Protein AF-A0A6J1W1E4-F1 (afdb_monomer_lite)

Sequence (147 aa):
MAGFVQYYYWNDDRIRGDAELQAWISEIFKEAFQSREASGAPSTLATAEELTKFLTMVIFTCSAQHAAVNSGQFDFGAWMPNMPPTMRRPPPTTKGTASLEDILKIIPQVNITCIALSSLWLLSKEAGDQVSGGETQPRRRKDWELT

pLDDT: mean 90.25, std 14.79, range [37.22, 98.62]

Structure (mmCIF, N/CA/C/O backbone):
data_AF-A0A6J1W1E4-F1
#
_entry.id   AF-A0A6J1W1E4-F1
#
loop_
_atom_site.group_PDB
_atom_site.id
_atom_site.type_symbol
_atom_site.label_atom_id
_atom_site.label_alt_id
_atom_site.label_comp_id
_atom_site.label_asym_id
_atom_site.label_entity_id
_atom_site.label_seq_id
_atom_site.pdbx_PDB_ins_code
_atom_site.Cartn_x
_atom_site.Cartn_y
_atom_site.Cartn_z
_atom_site.occupancy
_atom_site.B_iso_or_equiv
_atom_site.auth_seq_id
_atom_site.auth_comp_id
_atom_site.auth_asym_id
_atom_site.auth_atom_id
_atom_site.pdbx_PDB_model_num
ATOM 1 N N . MET A 1 1 ? -17.598 7.250 6.316 1.00 89.44 1 MET A N 1
ATOM 2 C CA . MET A 1 1 ? -17.024 6.344 7.333 1.00 89.44 1 MET A CA 1
ATOM 3 C C . MET A 1 1 ? -17.438 6.720 8.755 1.00 89.44 1 MET A C 1
ATOM 5 O O . MET A 1 1 ? -18.056 5.893 9.406 1.00 89.44 1 MET A O 1
ATOM 9 N N . ALA A 1 2 ? -17.198 7.956 9.213 1.00 90.88 2 ALA A N 1
ATOM 10 C CA . ALA A 1 2 ? -17.523 8.384 10.584 1.00 90.88 2 ALA A CA 1
ATOM 11 C C . ALA A 1 2 ? -18.973 8.087 11.024 1.00 90.88 2 ALA A C 1
ATOM 13 O O . ALA A 1 2 ? -19.178 7.500 12.078 1.00 90.88 2 ALA A O 1
ATOM 14 N N . GLY A 1 3 ? -19.975 8.397 10.189 1.00 93.19 3 GLY A N 1
ATOM 15 C CA . GLY A 1 3 ? -21.380 8.105 10.513 1.00 93.19 3 GLY A CA 1
ATOM 16 C C . GLY A 1 3 ? -21.704 6.609 10.646 1.00 93.19 3 GLY A C 1
ATOM 17 O O . GLY A 1 3 ? -22.547 6.241 11.453 1.00 93.19 3 GLY A O 1
ATOM 18 N N . PHE A 1 4 ? -21.004 5.736 9.909 1.00 94.81 4 PHE A N 1
ATOM 19 C CA . PHE A 1 4 ? -21.142 4.283 10.063 1.00 94.81 4 PHE A CA 1
ATOM 20 C C . PHE A 1 4 ? -20.560 3.827 11.403 1.00 94.81 4 PHE A C 1
ATOM 22 O O . PHE A 1 4 ? -21.222 3.105 12.140 1.00 94.81 4 PHE A O 1
ATOM 29 N N . VAL A 1 5 ? -19.350 4.288 11.740 1.00 96.75 5 VAL A N 1
ATOM 30 C CA . VAL A 1 5 ? -18.705 3.946 13.016 1.00 96.75 5 VAL A CA 1
ATOM 31 C C . VAL A 1 5 ? -19.546 4.438 14.190 1.00 96.75 5 VAL A C 1
ATOM 33 O O . VAL A 1 5 ? -19.850 3.645 15.067 1.00 96.75 5 VAL A O 1
ATOM 36 N N . GLN A 1 6 ? -20.002 5.693 14.174 1.00 95.06 6 GLN A N 1
ATOM 37 C CA . GLN A 1 6 ? -20.831 6.257 15.248 1.00 95.06 6 GLN A CA 1
ATOM 38 C C . GLN A 1 6 ? -22.174 5.538 15.426 1.00 95.06 6 GLN A C 1
ATOM 40 O O . GLN A 1 6 ? -22.682 5.472 16.542 1.00 95.06 6 GLN A O 1
ATOM 45 N N . TYR A 1 7 ? -22.751 4.995 14.349 1.00 95.75 7 TYR A N 1
ATOM 46 C CA . TYR A 1 7 ? -24.008 4.251 14.424 1.00 95.75 7 TYR A CA 1
ATOM 47 C C . TYR A 1 7 ? -23.864 2.942 15.217 1.00 95.75 7 TYR A C 1
ATOM 49 O O . TYR A 1 7 ? -24.739 2.616 16.016 1.00 95.75 7 TYR A O 1
ATOM 57 N N . TYR A 1 8 ? -22.761 2.207 15.028 1.00 95.81 8 TYR A N 1
ATOM 58 C CA . TYR A 1 8 ? -22.509 0.935 15.725 1.00 95.81 8 TYR A CA 1
ATOM 59 C C . TYR A 1 8 ? -21.733 1.103 17.043 1.00 95.81 8 TYR A C 1
ATOM 61 O O . TYR A 1 8 ? -21.963 0.358 17.993 1.00 95.81 8 TYR A O 1
ATOM 69 N N . TYR A 1 9 ? -20.868 2.113 17.127 1.00 96.56 9 TYR A N 1
ATOM 70 C CA . TYR A 1 9 ? -20.040 2.452 18.282 1.00 96.56 9 TYR A CA 1
ATOM 71 C C . TYR A 1 9 ? -20.327 3.892 18.715 1.00 96.56 9 TYR A C 1
ATOM 73 O O . TYR A 1 9 ? -19.603 4.830 18.383 1.00 96.56 9 TYR A O 1
ATOM 81 N N . TRP A 1 10 ? -21.407 4.079 19.472 1.00 94.62 10 TRP A N 1
ATOM 82 C CA . TRP A 1 10 ? -21.826 5.406 19.942 1.00 94.62 10 TRP A CA 1
ATOM 83 C C . TRP A 1 10 ? -20.985 5.948 21.111 1.00 94.62 10 TRP A C 1
ATOM 85 O O . TRP A 1 10 ? -21.193 7.080 21.545 1.00 94.62 10 TRP A O 1
ATOM 95 N N . ASN A 1 11 ? -20.060 5.148 21.651 1.00 94.69 11 ASN A N 1
ATOM 96 C CA . ASN A 1 11 ? -19.035 5.577 22.598 1.00 94.69 11 ASN A CA 1
ATOM 97 C C . ASN A 1 11 ? -17.780 4.698 22.477 1.00 94.69 11 ASN A C 1
ATOM 99 O O . ASN A 1 11 ? -17.826 3.595 21.929 1.00 94.69 11 ASN A O 1
ATOM 103 N N . ASP A 1 12 ? -16.675 5.182 23.033 1.00 98.00 12 ASP A N 1
ATOM 104 C CA . ASP A 1 12 ? -15.373 4.516 22.964 1.00 98.00 12 ASP A CA 1
ATOM 105 C C . ASP A 1 12 ? -15.296 3.217 23.784 1.00 98.00 12 ASP A C 1
ATOM 107 O O . ASP A 1 12 ? -14.544 2.307 23.437 1.00 98.00 12 ASP A O 1
ATOM 111 N N . ASP A 1 13 ? -16.096 3.071 24.845 1.00 97.69 13 ASP A N 1
ATOM 112 C CA . ASP A 1 13 ? -16.094 1.852 25.667 1.00 97.69 13 ASP A CA 1
ATOM 113 C C . ASP A 1 13 ? -16.574 0.634 24.878 1.00 97.69 13 ASP A C 1
ATOM 115 O O . ASP A 1 13 ? -16.099 -0.478 25.099 1.00 97.69 13 ASP A O 1
ATOM 119 N N . ARG A 1 14 ? -17.466 0.841 23.903 1.00 97.31 14 ARG A N 1
ATOM 120 C CA . ARG A 1 14 ? -17.893 -0.210 22.971 1.00 97.31 14 ARG A CA 1
ATOM 121 C C . ARG A 1 14 ? -16.747 -0.696 22.088 1.00 97.31 14 ARG A C 1
ATOM 123 O O . ARG A 1 14 ? -16.723 -1.873 21.771 1.00 97.31 14 ARG A O 1
ATOM 130 N N . ILE A 1 15 ? -15.808 0.174 21.721 1.00 97.81 15 ILE A N 1
ATOM 131 C CA . ILE A 1 15 ? -14.632 -0.189 20.913 1.00 97.81 15 ILE A CA 1
ATOM 132 C C . ILE A 1 15 ? -13.620 -0.945 21.773 1.00 97.81 15 ILE A C 1
ATOM 134 O O . ILE A 1 15 ? -13.118 -1.992 21.368 1.00 97.81 15 ILE A O 1
ATOM 138 N N 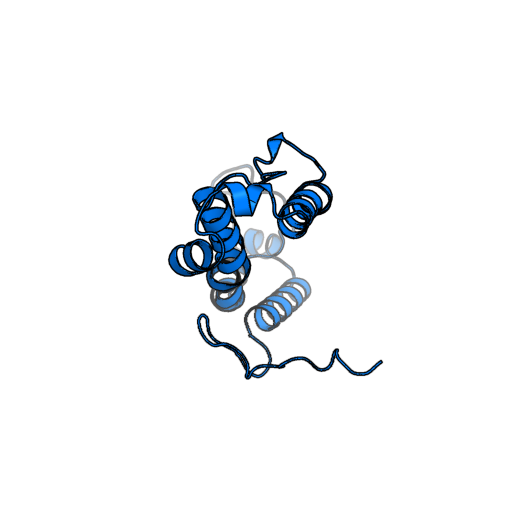. ARG A 1 16 ? -13.359 -0.454 22.992 1.00 98.12 16 ARG A N 1
ATOM 139 C CA . ARG A 1 16 ? -12.466 -1.123 23.956 1.00 98.12 16 ARG A CA 1
ATOM 140 C C . ARG A 1 16 ? -12.993 -2.495 24.374 1.00 98.12 16 ARG A C 1
ATOM 142 O O . ARG A 1 16 ? -12.207 -3.410 24.589 1.00 98.12 16 ARG A O 1
ATOM 149 N N . GLY A 1 17 ? -14.313 -2.620 24.508 1.00 97.56 17 GLY A N 1
ATOM 150 C CA . GLY A 1 17 ? -14.995 -3.851 24.904 1.00 97.56 17 GLY A CA 1
ATOM 151 C C . GLY A 1 17 ? -15.252 -4.841 23.766 1.00 97.56 17 GLY A C 1
ATOM 152 O O . GLY A 1 17 ? -15.732 -5.941 24.035 1.00 97.56 17 GLY A O 1
ATOM 153 N N . ASP A 1 18 ? -14.960 -4.480 22.515 1.00 98.44 18 ASP A N 1
ATOM 154 C CA . ASP A 1 18 ? -15.153 -5.355 21.360 1.00 98.44 18 ASP A CA 1
ATOM 155 C C . ASP A 1 18 ? -13.938 -6.270 21.165 1.00 98.44 18 ASP A C 1
ATOM 157 O O . ASP A 1 18 ? -12.938 -5.905 20.544 1.00 98.44 18 ASP A O 1
ATOM 161 N N . ALA A 1 19 ? -14.022 -7.475 21.728 1.00 98.38 19 ALA A N 1
ATOM 162 C CA . ALA A 1 19 ? -12.939 -8.451 21.678 1.00 98.38 19 ALA A CA 1
ATOM 163 C C . ALA A 1 19 ? -12.592 -8.894 20.246 1.00 98.38 19 ALA A C 1
ATOM 165 O O . ALA A 1 19 ? -11.423 -9.161 19.969 1.00 98.38 19 ALA A O 1
ATOM 166 N N . GLU A 1 20 ? -13.573 -8.951 19.340 1.00 98.62 20 GLU A N 1
ATOM 167 C CA . GLU A 1 20 ? -13.346 -9.346 17.946 1.00 98.62 20 GLU A CA 1
ATOM 168 C C . GLU A 1 20 ? -12.591 -8.249 17.197 1.00 98.62 20 GLU A C 1
ATOM 170 O O . GLU A 1 20 ? -11.598 -8.528 16.522 1.00 98.62 20 GLU A O 1
ATOM 175 N N . LEU A 1 21 ? -12.994 -6.989 17.385 1.00 98.44 21 LEU A N 1
ATOM 176 C CA . LEU A 1 21 ? -12.295 -5.843 16.812 1.00 98.44 21 LEU A CA 1
ATOM 177 C C . LEU A 1 21 ? -10.846 -5.762 17.310 1.00 98.44 21 LEU A C 1
ATOM 179 O O . LEU A 1 21 ? -9.933 -5.588 16.503 1.00 98.44 21 LEU A O 1
ATOM 183 N N . GLN A 1 22 ? -10.612 -5.907 18.619 1.00 98.62 22 GLN A N 1
ATOM 184 C CA . GLN A 1 22 ? -9.250 -5.864 19.165 1.00 98.62 22 GLN A CA 1
ATOM 185 C C . GLN A 1 22 ? -8.393 -7.027 18.655 1.00 98.62 22 GLN A C 1
ATOM 187 O O . GLN A 1 22 ? -7.225 -6.826 18.318 1.00 98.62 22 GLN A O 1
ATOM 192 N N . ALA A 1 23 ? -8.964 -8.232 18.555 1.00 98.62 23 ALA A N 1
ATOM 193 C CA . ALA A 1 23 ? -8.267 -9.385 17.996 1.00 98.62 23 ALA A CA 1
ATOM 194 C C . ALA A 1 23 ? -7.886 -9.154 16.527 1.00 98.62 23 ALA A C 1
ATOM 196 O O . ALA A 1 23 ? -6.751 -9.431 16.148 1.00 98.62 23 ALA A O 1
ATOM 197 N N . TRP A 1 24 ? -8.786 -8.579 15.726 1.00 98.56 24 TRP A N 1
ATOM 198 C CA . TRP A 1 24 ? -8.527 -8.267 14.320 1.00 98.56 24 TRP A CA 1
ATOM 199 C C . TRP A 1 24 ? -7.391 -7.252 14.135 1.00 98.56 24 TRP A C 1
ATOM 201 O O . TRP A 1 24 ? -6.480 -7.475 13.337 1.00 98.56 24 TRP A O 1
ATOM 211 N N . ILE A 1 25 ? -7.394 -6.156 14.900 1.00 98.38 25 ILE A N 1
ATOM 212 C CA . ILE A 1 25 ? -6.321 -5.151 14.835 1.00 98.38 25 ILE A CA 1
ATOM 213 C C . ILE A 1 25 ? -4.985 -5.742 15.299 1.00 98.38 25 ILE A C 1
ATOM 215 O O . ILE A 1 25 ? -3.955 -5.525 14.656 1.00 98.38 25 ILE A O 1
ATOM 219 N N . SER A 1 26 ? -5.005 -6.536 16.371 1.00 98.25 26 SER A N 1
ATOM 220 C CA . SER A 1 26 ? -3.820 -7.221 16.888 1.00 98.25 26 SER A CA 1
ATOM 221 C C . SER A 1 26 ? -3.250 -8.227 15.882 1.00 98.25 26 SER A C 1
ATOM 223 O O . SER A 1 26 ? -2.035 -8.271 15.678 1.00 98.25 26 SER A O 1
ATOM 225 N N . GLU A 1 27 ? -4.105 -8.985 15.187 1.00 98.50 27 GLU A N 1
ATOM 226 C CA . GLU A 1 27 ? -3.692 -9.904 14.122 1.00 98.50 27 GLU A CA 1
ATOM 227 C C . GLU A 1 27 ? -3.028 -9.151 12.968 1.00 98.50 27 GLU A C 1
ATOM 229 O O . GLU A 1 27 ? -1.935 -9.524 12.549 1.00 98.50 27 GLU A O 1
ATOM 234 N N . ILE A 1 28 ? -3.614 -8.044 12.502 1.00 98.19 28 ILE A N 1
ATOM 235 C CA . ILE A 1 28 ? -2.999 -7.213 11.457 1.00 98.19 28 ILE A CA 1
ATOM 236 C C . ILE A 1 28 ? -1.625 -6.710 11.910 1.00 98.19 28 ILE A C 1
ATOM 238 O O . ILE A 1 28 ? -0.650 -6.806 11.163 1.00 98.19 28 ILE A O 1
ATOM 242 N N . PHE A 1 29 ? -1.511 -6.196 13.133 1.00 98.44 29 PHE A N 1
ATOM 243 C CA . PHE A 1 29 ? -0.233 -5.723 13.659 1.00 98.44 29 PHE A CA 1
ATOM 244 C C . PHE A 1 29 ? 0.815 -6.841 13.744 1.00 98.44 29 PHE A C 1
ATOM 246 O O . PHE A 1 29 ? 1.975 -6.658 13.362 1.00 98.44 29 PHE A O 1
ATOM 253 N N . LYS A 1 30 ? 0.410 -8.020 14.212 1.00 98.31 30 LYS A N 1
ATOM 254 C CA . LYS A 1 30 ? 1.293 -9.175 14.364 1.00 98.31 30 LYS A CA 1
ATOM 255 C C . LYS A 1 30 ? 1.719 -9.756 13.022 1.00 98.31 30 LYS A C 1
ATOM 257 O O . LYS A 1 30 ? 2.908 -9.952 12.807 1.00 98.31 30 LYS A O 1
ATOM 262 N N . GLU A 1 31 ? 0.779 -10.001 12.120 1.00 98.19 31 GLU A N 1
ATOM 263 C CA . GLU A 1 31 ? 1.037 -10.738 10.884 1.00 98.19 31 GLU A CA 1
ATOM 264 C C . GLU A 1 31 ? 1.479 -9.812 9.743 1.00 98.19 31 GLU A C 1
ATOM 266 O O . GLU A 1 31 ? 2.477 -10.086 9.076 1.00 98.19 31 GLU A O 1
ATOM 271 N N . ALA A 1 32 ? 0.806 -8.674 9.537 1.00 96.00 32 ALA A N 1
ATOM 272 C CA . ALA A 1 32 ? 1.159 -7.748 8.456 1.00 96.00 32 ALA A CA 1
ATOM 273 C C . ALA A 1 32 ? 2.341 -6.841 8.827 1.00 96.00 32 ALA A C 1
ATOM 275 O O . ALA A 1 32 ? 3.203 -6.569 7.989 1.00 96.00 32 ALA A O 1
ATOM 276 N N . PHE A 1 33 ? 2.405 -6.388 10.084 1.00 97.12 33 PHE A N 1
ATOM 277 C CA . PHE A 1 33 ? 3.459 -5.483 10.559 1.00 97.12 33 PHE A CA 1
ATOM 278 C C . PHE A 1 33 ? 4.543 -6.176 11.396 1.00 97.12 33 PHE A C 1
ATOM 280 O O . PHE A 1 33 ? 5.457 -5.502 11.874 1.00 97.12 33 PHE A O 1
ATOM 287 N N . GLN A 1 34 ? 4.491 -7.507 11.536 1.00 97.69 34 GLN A N 1
ATOM 288 C CA . GLN A 1 34 ? 5.498 -8.324 12.234 1.00 97.69 34 GLN A CA 1
ATOM 289 C C . GLN A 1 34 ? 5.754 -7.868 13.678 1.00 97.69 34 GLN A C 1
ATOM 291 O O . GLN A 1 34 ? 6.889 -7.891 14.155 1.00 97.69 34 GLN A O 1
ATOM 296 N N . SER A 1 35 ? 4.710 -7.380 14.356 1.00 97.38 35 SER A N 1
ATOM 297 C CA . SER A 1 35 ? 4.799 -6.793 15.700 1.00 97.38 35 SER A CA 1
ATOM 298 C C . SER A 1 35 ? 5.825 -5.653 15.815 1.00 97.38 35 SER A C 1
ATOM 300 O O . SER A 1 35 ? 6.401 -5.414 16.878 1.00 97.38 35 SER A O 1
ATOM 302 N N . ARG A 1 36 ? 6.100 -4.942 14.713 1.00 97.69 36 ARG A N 1
ATOM 303 C CA . ARG A 1 36 ? 7.098 -3.873 14.683 1.00 97.69 36 ARG A CA 1
ATOM 304 C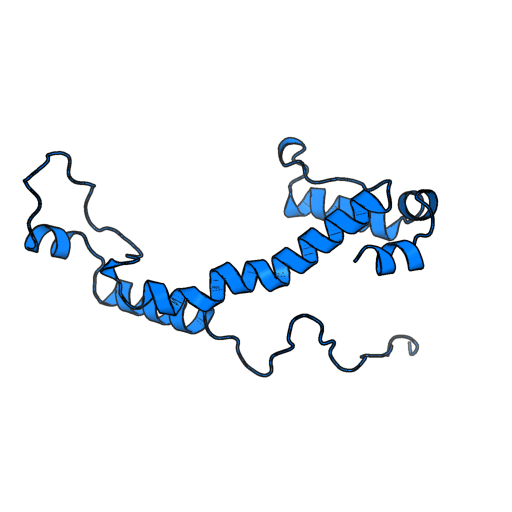 C . ARG A 1 36 ? 6.472 -2.547 15.096 1.00 97.69 36 ARG A C 1
ATOM 306 O O . ARG A 1 36 ? 5.920 -1.840 14.257 1.00 97.69 36 ARG A O 1
ATOM 313 N N . GLU A 1 37 ? 6.672 -2.145 16.346 1.00 94.88 37 GLU A N 1
ATOM 314 C CA . GLU A 1 37 ? 6.209 -0.849 16.882 1.00 94.88 37 GLU A CA 1
ATOM 315 C C . GLU A 1 37 ? 6.671 0.352 16.032 1.00 94.88 37 GLU A C 1
ATOM 317 O O . GLU A 1 37 ? 5.918 1.285 15.766 1.00 94.88 37 GLU A O 1
ATOM 322 N N . ALA A 1 38 ? 7.889 0.293 15.480 1.00 97.25 38 ALA A N 1
ATOM 323 C CA . ALA A 1 38 ? 8.422 1.329 14.588 1.00 97.25 38 ALA A CA 1
ATOM 324 C C . ALA A 1 38 ? 7.679 1.458 13.238 1.00 97.25 38 ALA A C 1
ATOM 326 O O . ALA A 1 38 ? 8.031 2.307 12.423 1.00 97.25 38 ALA A O 1
ATOM 327 N N . SER A 1 39 ? 6.704 0.590 12.939 1.00 96.31 39 SER A N 1
ATOM 328 C CA . SER A 1 39 ? 5.799 0.766 11.793 1.00 96.31 39 SER A CA 1
ATOM 329 C C . SER A 1 39 ? 4.774 1.884 12.015 1.00 96.31 39 SER A C 1
ATOM 331 O O . SER A 1 39 ? 4.261 2.425 11.038 1.00 96.31 39 SER A O 1
ATOM 333 N N . GLY A 1 40 ? 4.475 2.227 13.275 1.00 95.56 40 GLY A N 1
ATOM 334 C CA . GLY A 1 40 ? 3.398 3.150 13.635 1.00 95.56 40 GLY A CA 1
ATOM 335 C C . GLY A 1 40 ? 1.987 2.588 13.421 1.00 95.56 40 GLY A C 1
ATOM 336 O O . GLY A 1 40 ? 1.018 3.330 13.573 1.00 95.56 40 GLY A O 1
ATOM 337 N N . ALA A 1 41 ? 1.853 1.308 13.053 1.00 96.25 41 ALA A N 1
ATOM 338 C CA . ALA A 1 41 ? 0.560 0.645 12.962 1.00 96.25 41 ALA A CA 1
ATOM 339 C C . ALA A 1 41 ? 0.001 0.367 14.369 1.00 96.25 41 ALA A C 1
ATOM 341 O O . ALA A 1 41 ? 0.759 -0.035 15.251 1.00 96.25 41 ALA A O 1
ATOM 342 N N . PRO A 1 42 ? -1.308 0.567 14.593 1.00 97.19 42 PRO A N 1
ATOM 343 C CA . PRO A 1 42 ? -1.913 0.302 15.890 1.00 97.19 42 PRO A CA 1
ATOM 344 C C . PRO A 1 42 ? -1.980 -1.204 16.158 1.00 97.19 42 PRO A C 1
ATOM 346 O O . PRO A 1 42 ? -2.381 -1.971 15.285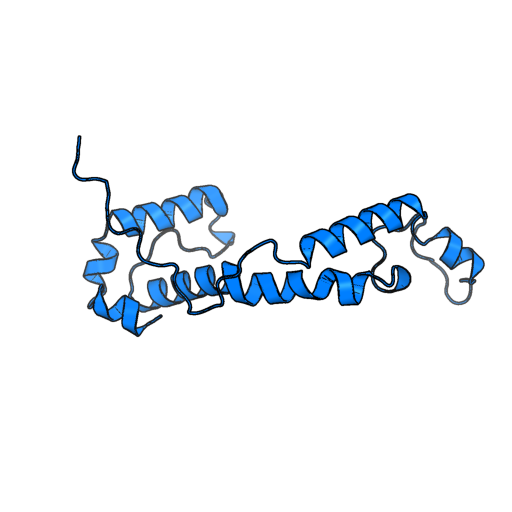 1.00 97.19 42 PRO A O 1
ATOM 349 N N . SER A 1 43 ? -1.641 -1.615 17.379 1.00 97.12 43 SER A N 1
ATOM 350 C CA . SER A 1 43 ? -1.888 -2.972 17.887 1.00 97.12 43 SER A CA 1
ATOM 351 C C . SER A 1 43 ? -3.254 -3.111 18.569 1.00 97.12 43 SER A C 1
ATOM 353 O O . SER A 1 43 ? -3.766 -4.219 18.706 1.00 97.12 43 SER A O 1
ATOM 355 N N . THR A 1 44 ? -3.865 -1.988 18.956 1.00 97.94 44 THR A N 1
ATOM 356 C CA . THR A 1 44 ? -5.222 -1.873 19.508 1.00 97.94 44 THR A CA 1
ATOM 357 C C . THR A 1 44 ? -5.854 -0.551 19.070 1.00 97.94 44 THR A C 1
ATOM 359 O O . THR A 1 44 ? -5.157 0.361 18.621 1.00 97.94 44 THR A O 1
ATOM 362 N N . LEU A 1 45 ? -7.177 -0.436 19.195 1.00 98.00 45 LEU A N 1
ATOM 363 C CA . LEU A 1 45 ? -7.905 0.821 18.980 1.00 98.00 45 LEU A CA 1
ATOM 364 C C . LEU A 1 45 ? -8.763 1.123 20.205 1.00 98.00 45 LEU A C 1
ATOM 366 O O . LEU A 1 45 ? -9.431 0.235 20.730 1.00 98.00 45 LEU A O 1
ATOM 370 N N . ALA A 1 46 ? -8.781 2.370 20.651 1.00 97.69 46 ALA A N 1
ATOM 371 C CA . ALA A 1 46 ? -9.488 2.790 21.853 1.00 97.69 46 ALA A CA 1
ATOM 372 C C . ALA A 1 46 ? -10.609 3.792 21.579 1.00 97.69 46 ALA A C 1
ATOM 374 O O . ALA A 1 46 ? -11.432 3.995 22.472 1.00 97.69 46 ALA A O 1
ATOM 375 N N . THR A 1 47 ? -10.636 4.433 20.404 1.00 98.12 47 THR A N 1
ATOM 376 C CA . THR A 1 47 ? -11.603 5.500 20.104 1.00 98.12 47 THR A CA 1
ATOM 377 C C . THR A 1 47 ? -12.297 5.347 18.753 1.00 98.12 47 THR A C 1
ATOM 379 O O . THR A 1 47 ? -11.774 4.742 17.811 1.00 98.12 47 THR A O 1
ATOM 382 N N . ALA A 1 48 ? -13.485 5.947 18.632 1.00 97.00 48 ALA A N 1
ATOM 383 C CA . ALA A 1 48 ? -14.232 5.979 17.372 1.00 97.00 48 ALA A CA 1
ATOM 384 C C . ALA A 1 48 ? -13.479 6.730 16.264 1.00 97.00 48 ALA A C 1
ATOM 386 O O . ALA A 1 48 ? -13.623 6.404 15.081 1.00 97.00 48 ALA A O 1
ATOM 387 N N . GLU A 1 49 ? -12.654 7.712 16.632 1.00 96.94 49 GLU A N 1
ATOM 388 C CA . GLU A 1 49 ? -11.786 8.433 15.704 1.00 96.94 49 GLU A CA 1
ATOM 389 C C . GLU A 1 49 ? -10.700 7.515 15.131 1.00 96.94 49 GLU A C 1
ATOM 391 O O . GLU A 1 49 ? -10.545 7.433 13.909 1.00 96.94 49 GLU A O 1
ATOM 396 N N . GLU A 1 50 ? -10.002 6.769 15.990 1.00 97.81 50 GLU A N 1
ATOM 397 C CA . GLU A 1 50 ? -8.970 5.812 15.582 1.00 97.81 50 GLU A CA 1
ATOM 398 C C . GLU A 1 50 ? -9.542 4.726 14.665 1.00 97.81 50 GLU A C 1
ATOM 400 O O . GLU A 1 50 ? -8.989 4.471 13.592 1.00 97.81 50 GLU A O 1
ATOM 405 N N . LEU A 1 51 ? -10.696 4.151 15.024 1.00 98.12 51 LEU A N 1
ATOM 406 C CA . LEU A 1 51 ? -11.386 3.164 14.192 1.00 98.12 51 LEU A CA 1
ATOM 407 C C . LEU A 1 51 ? -11.830 3.748 12.849 1.00 98.12 51 LEU A C 1
ATOM 409 O O . LEU A 1 51 ? -11.637 3.129 11.801 1.00 98.12 51 LEU A O 1
ATOM 413 N N . THR A 1 52 ? -12.374 4.966 12.849 1.00 97.88 52 THR A N 1
ATOM 414 C CA . THR A 1 52 ? -12.761 5.654 11.611 1.00 97.88 52 THR A CA 1
ATOM 415 C C . THR A 1 52 ? -11.557 5.870 10.706 1.00 97.88 52 THR A C 1
ATOM 417 O O . THR A 1 52 ? -11.640 5.602 9.503 1.00 97.88 52 THR A O 1
ATOM 420 N N . LYS A 1 53 ? -10.435 6.333 11.262 1.00 97.88 53 LYS A N 1
ATOM 421 C CA . LYS A 1 53 ? -9.192 6.556 10.521 1.00 97.88 53 LYS A CA 1
ATOM 422 C C . LYS A 1 53 ? -8.648 5.248 9.952 1.00 97.88 53 LYS A C 1
ATOM 424 O O . LYS A 1 53 ? -8.300 5.208 8.773 1.00 97.88 53 LYS A O 1
ATOM 429 N N . PHE A 1 54 ? -8.630 4.183 10.750 1.00 97.88 54 PHE A N 1
ATOM 430 C CA . PHE A 1 54 ? -8.138 2.873 10.333 1.00 97.88 54 PHE A CA 1
ATOM 431 C C . PHE A 1 54 ? -8.974 2.285 9.190 1.00 97.88 54 PHE A C 1
ATOM 433 O O . PHE A 1 54 ? -8.435 1.950 8.138 1.00 97.88 54 PHE A O 1
ATOM 440 N N . LEU A 1 55 ? -10.301 2.245 9.340 1.00 97.75 55 LEU A N 1
ATOM 441 C CA . LEU A 1 55 ? -11.199 1.730 8.300 1.00 97.75 55 LEU A CA 1
ATOM 442 C C . LEU A 1 55 ? -11.143 2.572 7.023 1.00 97.75 55 LEU A C 1
ATOM 444 O O . LEU A 1 55 ? -11.166 2.028 5.921 1.00 97.75 55 LEU A O 1
ATOM 448 N N . THR A 1 56 ? -11.011 3.894 7.158 1.00 97.44 56 THR A N 1
ATOM 449 C CA . THR A 1 56 ? -10.814 4.783 6.005 1.00 97.44 56 THR A CA 1
ATOM 450 C C . THR A 1 56 ? -9.518 4.446 5.272 1.00 97.44 56 THR A C 1
ATOM 452 O O . THR A 1 56 ? -9.536 4.343 4.050 1.00 97.44 56 THR A O 1
ATOM 455 N N . MET A 1 57 ? -8.418 4.225 5.999 1.00 97.38 57 MET A N 1
ATOM 456 C CA . MET A 1 57 ? -7.137 3.822 5.414 1.00 97.38 57 MET A CA 1
ATOM 457 C C . MET A 1 57 ? -7.257 2.495 4.658 1.00 97.38 57 MET A C 1
ATOM 459 O O . MET A 1 57 ? -6.833 2.429 3.505 1.00 97.38 57 MET A O 1
ATOM 463 N N . VAL A 1 58 ? -7.884 1.473 5.252 1.00 96.69 58 VAL A N 1
ATOM 464 C CA . VAL A 1 58 ? -8.059 0.158 4.609 1.00 96.69 58 VAL A CA 1
ATOM 465 C C . VAL A 1 58 ? -8.879 0.286 3.325 1.00 96.69 58 VAL A C 1
ATOM 467 O O . VAL A 1 58 ? -8.417 -0.107 2.255 1.00 96.69 58 VAL A O 1
ATOM 470 N N . ILE A 1 59 ? -10.065 0.900 3.400 1.00 96.50 59 ILE A N 1
ATOM 471 C CA . ILE A 1 59 ? -10.965 1.044 2.246 1.00 96.50 59 ILE A CA 1
ATOM 472 C C . ILE A 1 59 ? -10.299 1.866 1.141 1.00 96.50 59 ILE A C 1
ATOM 474 O O . ILE A 1 59 ? -10.344 1.473 -0.024 1.00 96.50 59 ILE A O 1
ATOM 478 N N . PHE A 1 60 ? -9.662 2.987 1.490 1.00 97.00 60 PHE A N 1
ATOM 479 C CA . PHE A 1 60 ? -8.969 3.834 0.522 1.00 97.00 60 PHE A CA 1
ATOM 480 C C . PHE A 1 60 ? -7.817 3.087 -0.160 1.00 97.00 60 PHE A C 1
ATOM 482 O O . PHE A 1 60 ? -7.683 3.155 -1.382 1.00 97.00 60 PHE A O 1
ATOM 489 N N . THR A 1 61 ? -7.027 2.333 0.611 1.00 96.88 61 THR A N 1
ATOM 490 C CA . THR A 1 61 ? -5.892 1.556 0.093 1.00 96.88 61 THR A CA 1
ATOM 491 C C . THR A 1 61 ? -6.354 0.486 -0.895 1.00 96.88 61 THR A C 1
ATOM 493 O O . THR A 1 61 ? -5.795 0.369 -1.983 1.00 96.88 61 THR A O 1
ATOM 496 N N . CYS A 1 62 ? -7.415 -0.249 -0.556 1.00 94.75 62 CYS A N 1
ATOM 497 C CA . CYS A 1 62 ? -7.962 -1.311 -1.403 1.00 94.75 62 CYS A CA 1
ATOM 498 C C . CYS A 1 62 ? -8.718 -0.803 -2.640 1.00 94.75 62 CYS A C 1
ATOM 500 O O . CYS A 1 62 ? -8.987 -1.596 -3.535 1.00 94.75 62 CYS A O 1
ATOM 502 N N . SER A 1 63 ? -9.084 0.481 -2.695 1.00 93.25 63 SER A N 1
ATOM 503 C CA . SER A 1 63 ? -9.874 1.049 -3.794 1.00 93.25 63 SER A CA 1
ATOM 504 C C . SER A 1 63 ? -9.112 2.153 -4.523 1.00 93.25 63 SER A C 1
ATOM 506 O O . SER A 1 63 ? -8.362 1.881 -5.457 1.00 93.25 63 SER A O 1
ATOM 508 N N . ALA A 1 64 ? -9.277 3.400 -4.086 1.00 94.75 64 ALA A N 1
ATOM 509 C CA . ALA A 1 64 ? -8.751 4.583 -4.748 1.00 94.75 64 ALA A CA 1
ATOM 510 C C . ALA A 1 64 ? -7.229 4.528 -4.933 1.00 94.75 64 ALA A C 1
ATOM 512 O O . ALA A 1 64 ? -6.744 4.828 -6.021 1.00 94.75 64 ALA A O 1
ATOM 513 N N . GLN A 1 65 ? -6.478 4.102 -3.911 1.00 97.25 65 GLN A N 1
ATOM 514 C CA . GLN A 1 65 ? -5.024 3.989 -4.024 1.00 97.25 65 GLN A CA 1
ATOM 515 C C . GLN A 1 65 ? -4.623 2.906 -5.028 1.00 97.25 65 GLN A C 1
ATOM 517 O O . GLN A 1 65 ? -3.774 3.169 -5.878 1.00 97.25 65 GLN A O 1
ATOM 522 N N . HIS A 1 66 ? -5.234 1.715 -4.952 1.00 94.88 66 HIS A N 1
ATOM 523 C CA . HIS A 1 66 ? -4.980 0.627 -5.898 1.00 94.88 66 HIS A CA 1
ATOM 524 C C . HIS A 1 66 ? -5.242 1.084 -7.337 1.00 94.88 66 HIS A C 1
ATOM 526 O O . HIS A 1 66 ? -4.354 0.989 -8.180 1.00 94.88 66 HIS A O 1
ATOM 532 N N . ALA A 1 67 ? -6.412 1.669 -7.606 1.00 93.62 67 ALA A N 1
ATOM 533 C CA . ALA A 1 67 ? -6.759 2.186 -8.927 1.00 93.62 67 ALA A CA 1
ATOM 534 C C . ALA A 1 67 ? -5.768 3.260 -9.412 1.00 93.62 67 ALA A C 1
ATOM 536 O O . ALA A 1 67 ? -5.308 3.207 -10.552 1.00 93.62 67 ALA A O 1
ATOM 537 N N . ALA A 1 68 ? -5.379 4.195 -8.539 1.00 95.25 68 ALA A N 1
ATOM 538 C CA . ALA A 1 68 ? -4.464 5.279 -8.887 1.00 95.25 68 ALA A CA 1
ATOM 539 C C . ALA A 1 68 ? -3.075 4.784 -9.327 1.00 95.25 68 ALA A C 1
ATOM 541 O O . ALA A 1 68 ? -2.485 5.368 -10.235 1.00 95.25 68 ALA A O 1
ATOM 542 N N . VAL A 1 69 ? -2.552 3.717 -8.713 1.00 95.00 69 VAL A N 1
ATOM 543 C CA . VAL A 1 69 ? -1.222 3.173 -9.058 1.00 95.00 69 VAL A CA 1
ATOM 544 C C . VAL A 1 69 ? -1.267 2.059 -10.105 1.00 95.00 69 VAL A C 1
ATOM 546 O O . VAL A 1 69 ? -0.238 1.752 -10.700 1.00 95.00 69 VAL A O 1
ATOM 549 N N . ASN A 1 70 ? -2.435 1.458 -10.345 1.00 93.25 70 ASN A N 1
ATOM 550 C CA . ASN A 1 70 ? -2.578 0.295 -11.218 1.00 93.25 70 ASN A CA 1
ATOM 551 C C . ASN A 1 70 ? -3.121 0.634 -12.616 1.00 93.25 70 ASN A C 1
ATOM 553 O O . ASN A 1 70 ? -2.572 0.188 -13.630 1.00 93.25 70 ASN A O 1
ATOM 557 N N . SER A 1 71 ? -4.190 1.430 -12.689 1.00 91.00 71 SER A N 1
ATOM 558 C CA . SER A 1 71 ? -4.957 1.606 -13.930 1.00 91.00 71 SER A CA 1
ATOM 559 C C . SER A 1 71 ? -4.169 2.332 -15.023 1.00 91.00 71 SER A C 1
ATOM 561 O O . SER A 1 71 ? -4.390 2.079 -16.201 1.00 91.00 71 SER A O 1
ATOM 563 N N . GLY A 1 72 ? -3.209 3.180 -14.641 1.00 93.19 72 GLY A N 1
ATOM 564 C CA . GLY A 1 72 ? -2.353 3.913 -15.578 1.00 93.19 72 GLY A CA 1
ATOM 565 C C . GLY A 1 72 ? -1.064 3.193 -15.987 1.00 93.19 72 GLY A C 1
ATOM 566 O O . GLY A 1 72 ? -0.309 3.741 -16.790 1.00 93.19 72 GLY A O 1
ATOM 567 N N . GLN A 1 73 ? -0.758 2.001 -15.452 1.00 95.81 73 GLN A N 1
ATOM 568 C CA . GLN A 1 73 ? 0.551 1.381 -15.699 1.00 95.81 73 GLN A CA 1
ATOM 569 C C . GLN A 1 73 ? 0.822 1.143 -17.194 1.00 95.81 73 GLN A C 1
ATOM 571 O O . GLN A 1 73 ? 1.923 1.429 -17.663 1.00 95.81 73 GLN A O 1
ATOM 576 N N . PHE A 1 74 ? -0.162 0.659 -17.959 1.00 95.00 74 PHE A N 1
ATOM 577 C CA . PHE A 1 74 ? -0.006 0.482 -19.403 1.00 95.00 74 PHE A CA 1
ATOM 578 C C . PHE A 1 74 ? 0.086 1.819 -20.146 1.00 95.00 74 PHE A C 1
ATOM 580 O O . PHE A 1 74 ? 0.927 1.954 -21.026 1.00 95.00 74 PHE A O 1
ATOM 587 N N . ASP A 1 75 ? -0.702 2.826 -19.769 1.00 95.06 75 ASP A N 1
ATOM 588 C CA . ASP A 1 75 ? -0.713 4.121 -20.462 1.00 95.06 75 ASP A CA 1
ATOM 589 C C . ASP A 1 75 ? 0.657 4.818 -20.406 1.00 95.06 75 ASP A C 1
ATOM 591 O O . ASP A 1 75 ? 1.123 5.366 -21.406 1.00 95.06 75 ASP A O 1
ATOM 595 N N . PHE A 1 76 ? 1.349 4.739 -19.264 1.00 93.12 76 PHE A N 1
ATOM 596 C CA . PHE A 1 76 ? 2.700 5.291 -19.109 1.00 93.12 76 PHE A CA 1
ATOM 597 C C . PHE A 1 76 ? 3.807 4.316 -19.530 1.00 93.12 76 PHE A C 1
ATOM 599 O O . PHE A 1 76 ? 4.858 4.740 -20.019 1.00 93.12 76 PHE A O 1
ATOM 606 N N . GLY A 1 77 ? 3.605 3.017 -19.319 1.00 94.44 77 GLY A N 1
ATOM 607 C CA . GLY A 1 77 ? 4.618 1.986 -19.533 1.00 94.44 77 GLY A CA 1
ATOM 608 C C . GLY A 1 77 ? 4.642 1.372 -20.930 1.00 94.44 77 GLY A C 1
ATOM 609 O O . GLY A 1 77 ? 5.624 0.714 -21.278 1.00 94.44 77 GLY A O 1
ATOM 610 N N . ALA A 1 78 ? 3.609 1.597 -21.751 1.00 94.88 78 ALA A N 1
ATOM 611 C CA . ALA A 1 78 ? 3.544 1.088 -23.122 1.00 94.88 78 ALA A CA 1
ATOM 612 C C . ALA A 1 78 ? 4.698 1.614 -23.987 1.00 94.88 78 ALA A C 1
ATOM 614 O O . ALA A 1 78 ? 5.217 0.908 -24.856 1.00 94.88 78 ALA A O 1
ATOM 615 N N . TRP A 1 79 ? 5.148 2.842 -23.719 1.00 96.69 79 TRP A N 1
ATOM 616 C CA . TRP A 1 79 ? 6.373 3.382 -24.291 1.00 96.69 79 TRP A CA 1
ATOM 617 C C . TRP A 1 79 ? 7.572 3.033 -23.402 1.00 96.69 79 TRP A C 1
ATOM 619 O O . TRP A 1 79 ? 7.915 3.771 -22.482 1.00 96.69 79 TRP A O 1
ATOM 629 N N . MET A 1 80 ? 8.234 1.907 -23.689 1.00 96.31 80 MET A N 1
ATOM 630 C CA . MET A 1 80 ? 9.325 1.366 -22.860 1.00 96.31 80 MET A CA 1
ATOM 631 C C . MET A 1 80 ? 10.409 2.389 -22.461 1.00 96.31 80 MET A C 1
ATOM 633 O O . MET A 1 80 ? 10.797 2.375 -21.296 1.00 96.31 80 MET A O 1
ATOM 637 N N . PRO A 1 81 ? 10.886 3.307 -23.329 1.00 95.12 81 PRO A N 1
ATOM 638 C CA . PRO A 1 81 ? 11.871 4.307 -22.911 1.00 95.12 81 PRO A CA 1
ATOM 639 C C . PRO A 1 81 ? 11.411 5.232 -21.770 1.00 95.12 81 PRO A C 1
ATOM 641 O O . PRO A 1 81 ? 12.262 5.780 -21.076 1.00 95.12 81 PRO A O 1
ATOM 644 N N . ASN A 1 82 ? 10.099 5.405 -21.560 1.00 96.44 82 ASN A N 1
ATOM 645 C CA . ASN A 1 82 ? 9.543 6.160 -20.431 1.00 96.44 82 ASN A CA 1
ATOM 646 C C . ASN A 1 82 ? 9.588 5.371 -19.111 1.00 96.44 82 ASN A C 1
ATOM 648 O O . ASN A 1 82 ? 9.717 5.967 -18.046 1.00 96.44 82 ASN A O 1
ATOM 652 N N . MET A 1 83 ? 9.506 4.039 -19.170 1.00 95.94 83 MET A N 1
ATOM 653 C CA . MET A 1 83 ? 9.517 3.170 -17.990 1.00 95.94 83 MET A CA 1
ATOM 654 C C . MET A 1 83 ? 10.263 1.855 -18.276 1.00 95.94 83 MET A C 1
ATOM 656 O O . MET A 1 83 ? 9.644 0.792 -18.382 1.00 95.94 83 MET A O 1
ATOM 660 N N . PRO A 1 84 ? 11.600 1.896 -18.438 1.00 96.12 84 PRO A N 1
ATOM 661 C CA . PRO A 1 84 ? 12.372 0.701 -18.741 1.00 96.12 84 PRO A CA 1
ATOM 662 C C . PRO A 1 84 ? 12.368 -0.247 -17.528 1.00 96.12 84 PRO A C 1
ATOM 664 O O . PRO A 1 84 ? 12.826 0.147 -16.454 1.00 96.12 84 PRO A O 1
ATOM 667 N N . PRO A 1 85 ? 11.912 -1.508 -17.664 1.00 95.94 85 PRO A N 1
ATOM 668 C CA . PRO A 1 85 ? 11.885 -2.463 -16.550 1.00 95.94 85 PRO A CA 1
ATOM 669 C C . PRO A 1 85 ? 13.280 -2.848 -16.036 1.00 95.94 85 PRO A C 1
ATOM 671 O O . PRO A 1 85 ? 13.413 -3.311 -14.907 1.00 95.94 85 PRO A O 1
ATOM 674 N N . THR A 1 86 ? 14.322 -2.708 -16.863 1.00 96.81 86 THR A N 1
ATOM 675 C CA . THR A 1 86 ? 15.711 -3.035 -16.516 1.00 96.81 86 THR A CA 1
ATOM 676 C C . THR A 1 86 ? 16.699 -2.143 -17.269 1.00 96.81 86 THR A C 1
ATOM 678 O O . THR A 1 86 ? 16.356 -1.508 -18.264 1.00 96.81 86 THR A O 1
ATOM 681 N N . MET A 1 87 ? 17.955 -2.130 -16.818 1.00 97.00 87 MET A N 1
ATOM 682 C CA . MET A 1 87 ? 19.077 -1.489 -17.509 1.00 97.00 87 MET A CA 1
ATOM 683 C C . MET A 1 87 ? 20.213 -2.506 -17.647 1.00 97.00 87 MET A C 1
ATOM 685 O O . MET A 1 87 ? 20.572 -3.175 -16.681 1.00 97.00 87 MET A O 1
ATOM 689 N N . ARG A 1 88 ? 20.785 -2.646 -18.846 1.00 97.00 88 ARG A N 1
ATOM 690 C CA . ARG A 1 88 ? 21.814 -3.662 -19.161 1.00 97.00 88 ARG A CA 1
ATOM 691 C C . ARG A 1 88 ? 23.249 -3.212 -18.900 1.00 97.00 88 ARG A C 1
ATOM 693 O O . ARG A 1 88 ? 24.183 -3.989 -19.088 1.00 97.00 88 ARG A O 1
ATOM 700 N N . ARG A 1 89 ? 23.444 -1.951 -18.527 1.00 94.94 89 ARG A N 1
ATOM 701 C CA . ARG A 1 89 ? 24.750 -1.321 -18.312 1.00 94.94 89 ARG A CA 1
ATOM 702 C C . ARG A 1 89 ? 24.683 -0.373 -17.115 1.00 94.94 89 ARG A C 1
ATOM 704 O O . ARG A 1 89 ? 23.594 0.111 -16.802 1.00 94.94 89 ARG A O 1
ATOM 711 N N . PRO A 1 90 ? 25.824 -0.097 -16.462 1.00 95.06 90 PRO A N 1
ATOM 712 C CA . PRO A 1 90 ? 25.871 0.855 -15.362 1.00 95.06 90 PRO A CA 1
ATOM 713 C C . PRO A 1 90 ? 25.541 2.280 -15.836 1.00 95.06 90 PRO A C 1
ATOM 715 O O . PRO A 1 90 ? 25.700 2.588 -17.023 1.00 95.06 90 PRO A O 1
ATOM 718 N N . PRO A 1 91 ? 25.129 3.167 -14.913 1.00 94.56 91 PRO A N 1
ATOM 719 C CA . PRO A 1 91 ? 24.982 4.586 -15.207 1.00 94.56 91 PRO A CA 1
ATOM 720 C C . PRO A 1 91 ? 26.289 5.187 -15.758 1.00 94.56 91 PRO A C 1
ATOM 722 O O . PRO A 1 91 ? 27.373 4.828 -15.286 1.00 94.56 91 PRO A O 1
ATOM 725 N N . PRO A 1 92 ? 26.222 6.107 -16.736 1.00 92.44 92 PRO A N 1
ATOM 726 C CA . PRO A 1 92 ? 27.407 6.785 -17.246 1.00 92.44 92 PRO A CA 1
ATOM 727 C C . PRO A 1 92 ? 28.065 7.634 -16.149 1.00 92.44 92 PRO A C 1
ATOM 729 O O . PRO A 1 92 ? 27.389 8.330 -15.394 1.00 92.44 92 PRO A O 1
ATOM 732 N N . THR A 1 93 ? 29.397 7.606 -16.081 1.00 95.44 93 THR A N 1
ATOM 733 C CA . THR A 1 93 ? 30.184 8.309 -15.048 1.00 95.44 93 THR A CA 1
ATOM 734 C C . THR A 1 93 ? 30.768 9.638 -15.525 1.00 95.44 93 THR A C 1
ATOM 736 O O . THR A 1 93 ? 31.324 10.394 -14.734 1.00 95.44 93 THR A O 1
ATOM 739 N N . THR A 1 94 ? 30.667 9.942 -16.820 1.00 95.69 94 THR A N 1
ATOM 740 C CA . THR A 1 94 ? 31.207 11.162 -17.435 1.00 95.69 94 THR A CA 1
ATOM 741 C C . THR A 1 94 ? 30.127 11.831 -18.278 1.00 95.69 94 THR A C 1
ATOM 743 O O . THR A 1 94 ? 29.353 11.161 -18.958 1.00 95.69 94 THR A O 1
ATOM 746 N N . LYS A 1 95 ? 30.044 13.163 -18.214 1.00 95.31 95 LYS A N 1
ATOM 747 C CA . LYS A 1 95 ? 29.081 13.950 -18.996 1.00 95.31 95 LYS A CA 1
ATOM 748 C C . LYS A 1 95 ? 29.530 14.066 -20.456 1.00 95.31 95 LYS A C 1
ATOM 750 O O . LYS A 1 95 ? 30.722 14.070 -20.734 1.00 95.31 95 LYS A O 1
ATOM 755 N N . GLY A 1 96 ? 28.571 14.212 -21.371 1.00 94.56 96 GLY A N 1
ATOM 756 C CA . GLY A 1 96 ? 28.840 14.473 -22.793 1.00 94.56 96 GLY A CA 1
ATOM 757 C C . GLY A 1 96 ? 29.334 13.268 -23.603 1.00 94.56 96 GLY A C 1
ATOM 758 O O . GLY A 1 96 ? 29.687 13.437 -24.762 1.00 94.56 96 GLY A O 1
ATOM 759 N N . THR A 1 97 ? 29.355 12.067 -23.019 1.00 91.50 97 THR A N 1
ATOM 760 C CA . THR A 1 97 ? 29.843 10.842 -23.679 1.00 91.50 97 THR A CA 1
ATOM 761 C C . THR A 1 97 ? 28.730 9.915 -24.163 1.00 91.50 97 THR A C 1
ATOM 763 O O . THR A 1 97 ? 29.009 8.962 -24.880 1.00 91.50 97 THR A O 1
ATOM 766 N N . ALA A 1 98 ? 27.477 10.161 -23.770 1.00 92.94 98 ALA A N 1
ATOM 767 C CA . ALA A 1 98 ? 26.354 9.310 -24.140 1.00 92.94 98 ALA A CA 1
ATOM 768 C C . ALA A 1 98 ? 25.944 9.536 -25.603 1.00 92.94 98 ALA A C 1
ATOM 770 O O . ALA A 1 98 ? 25.615 10.656 -25.995 1.00 92.94 98 ALA A O 1
ATOM 771 N N . SER A 1 99 ? 25.921 8.455 -26.380 1.00 95.00 99 SER A N 1
ATOM 772 C CA . SER A 1 99 ? 25.385 8.407 -27.744 1.00 95.00 99 SER A CA 1
ATOM 773 C C . SER A 1 99 ? 24.037 7.675 -27.797 1.00 95.00 99 SER A C 1
ATOM 775 O O . SER A 1 99 ? 23.653 6.982 -26.848 1.00 95.00 99 SER A O 1
ATOM 777 N N . LEU A 1 100 ? 23.318 7.782 -28.920 1.00 94.75 100 LEU A N 1
ATOM 778 C CA . LEU A 1 100 ? 22.103 6.991 -29.147 1.00 94.75 100 LEU A CA 1
ATOM 779 C C . LEU A 1 100 ? 22.419 5.489 -29.132 1.00 94.75 100 LEU A C 1
ATOM 781 O O . LEU A 1 100 ? 21.684 4.702 -28.537 1.00 94.75 100 LEU A O 1
ATOM 785 N N . GLU A 1 101 ? 23.540 5.086 -29.724 1.00 95.38 101 GLU A N 1
ATOM 786 C CA . GLU A 1 101 ? 24.010 3.704 -29.739 1.00 95.38 101 GLU A CA 1
ATOM 787 C C . GLU A 1 101 ? 24.262 3.177 -28.324 1.00 95.38 101 GLU A C 1
ATOM 789 O O . GLU A 1 101 ? 23.998 2.004 -28.045 1.00 95.38 101 GLU A O 1
ATOM 794 N N . ASP A 1 102 ? 24.756 4.019 -27.417 1.00 93.69 102 ASP A N 1
ATOM 795 C CA . ASP A 1 102 ? 24.933 3.642 -26.017 1.00 93.69 102 ASP A CA 1
ATOM 796 C C . ASP A 1 102 ? 23.595 3.485 -25.304 1.00 93.69 102 ASP A C 1
ATOM 798 O O . ASP A 1 102 ? 23.411 2.490 -24.601 1.00 93.69 102 ASP A O 1
ATOM 802 N N . ILE A 1 103 ? 22.632 4.379 -25.547 1.00 94.31 103 ILE A N 1
ATOM 803 C CA . ILE A 1 103 ? 21.266 4.260 -25.013 1.00 94.31 103 ILE A CA 1
ATOM 804 C C . ILE A 1 103 ? 20.629 2.943 -25.471 1.00 94.31 103 ILE A C 1
ATOM 806 O O . ILE A 1 103 ? 20.133 2.182 -24.640 1.00 94.31 103 ILE A O 1
ATOM 810 N N . LEU A 1 104 ? 20.723 2.606 -26.760 1.00 94.94 104 LEU A N 1
ATOM 811 C CA . LEU A 1 104 ? 20.198 1.349 -27.310 1.00 94.94 104 LEU A CA 1
ATOM 812 C C . LEU A 1 104 ? 20.875 0.102 -26.713 1.00 94.94 104 LEU A C 1
ATOM 814 O O . LEU A 1 104 ? 20.274 -0.972 -26.656 1.00 94.94 104 LEU A O 1
ATOM 818 N N . LYS A 1 105 ? 22.120 0.219 -26.238 1.00 94.44 105 LYS A N 1
ATOM 819 C CA . LYS A 1 105 ? 22.828 -0.855 -25.517 1.00 94.44 105 LYS A CA 1
ATOM 820 C C . LYS A 1 105 ? 22.467 -0.915 -24.029 1.00 94.44 105 LYS A C 1
ATOM 822 O O . LYS A 1 105 ? 22.684 -1.959 -23.416 1.00 94.44 105 LYS A O 1
ATOM 827 N N . ILE A 1 106 ? 21.944 0.170 -23.457 1.00 95.31 106 ILE A N 1
ATOM 828 C CA . ILE A 1 106 ? 21.528 0.274 -22.054 1.00 95.31 106 ILE A CA 1
ATOM 829 C C . ILE A 1 106 ? 20.090 -0.236 -21.862 1.00 95.31 106 ILE A C 1
ATOM 831 O O . ILE A 1 106 ? 19.855 -1.015 -20.939 1.00 95.31 106 ILE A O 1
ATOM 835 N N . ILE A 1 107 ? 19.146 0.164 -22.721 1.00 96.25 107 ILE A N 1
ATOM 836 C CA . ILE A 1 107 ? 17.719 -0.194 -22.595 1.00 96.25 107 ILE A CA 1
ATOM 837 C C . ILE A 1 107 ? 17.480 -1.715 -22.690 1.00 96.25 107 ILE A C 1
ATOM 839 O O . ILE A 1 107 ? 18.309 -2.424 -23.274 1.00 96.25 107 ILE A O 1
ATOM 843 N N . PRO A 1 108 ? 16.364 -2.246 -22.155 1.00 96.94 108 PRO A N 1
ATOM 844 C CA . PRO A 1 108 ? 16.033 -3.671 -22.193 1.00 96.94 108 PRO A CA 1
ATOM 845 C C . PRO A 1 108 ? 16.051 -4.297 -23.592 1.00 96.94 108 PRO A C 1
ATOM 847 O O . PRO A 1 108 ? 15.809 -3.642 -24.605 1.00 96.94 108 PRO A O 1
ATOM 850 N N . GLN A 1 109 ? 16.307 -5.607 -23.637 1.00 96.44 109 GLN A N 1
ATOM 851 C CA . GLN A 1 109 ? 16.109 -6.411 -24.845 1.00 96.44 109 GLN A CA 1
ATOM 852 C C . GLN A 1 109 ? 14.618 -6.550 -25.177 1.00 96.44 109 GLN A C 1
ATOM 854 O O . GLN A 1 109 ? 13.762 -6.460 -24.299 1.00 96.44 109 GLN A O 1
ATOM 859 N N . VAL A 1 110 ? 14.322 -6.839 -26.447 1.00 96.88 110 VAL A N 1
ATOM 860 C CA . VAL A 1 110 ? 12.950 -6.955 -26.967 1.00 96.88 110 VAL A CA 1
ATOM 861 C C . VAL A 1 110 ? 12.108 -7.950 -26.167 1.00 96.88 110 VAL A C 1
ATOM 863 O O . VAL A 1 110 ? 10.993 -7.621 -25.788 1.00 96.88 110 VAL A O 1
ATOM 866 N N . ASN A 1 111 ? 12.639 -9.132 -25.847 1.00 97.19 111 ASN A N 1
ATOM 867 C CA . ASN A 1 111 ? 11.923 -10.140 -25.059 1.00 97.19 111 ASN A CA 1
ATOM 868 C C . ASN A 1 111 ? 11.524 -9.629 -23.661 1.00 97.19 111 ASN A C 1
ATOM 870 O O . ASN A 1 111 ? 10.390 -9.840 -23.241 1.00 97.19 111 ASN A O 1
ATOM 874 N N . ILE A 1 112 ? 12.421 -8.924 -22.964 1.00 97.69 112 ILE A N 1
ATOM 875 C CA . ILE A 1 112 ? 12.145 -8.334 -21.646 1.00 97.69 112 ILE A CA 1
ATOM 876 C C . ILE A 1 112 ? 11.096 -7.228 -21.763 1.00 97.69 112 ILE A C 1
ATOM 878 O O . ILE A 1 112 ? 10.170 -7.173 -20.955 1.00 97.69 112 ILE A O 1
ATOM 882 N N . THR A 1 113 ? 11.196 -6.391 -22.798 1.00 97.12 113 THR A N 1
ATOM 883 C CA . THR A 1 113 ? 10.180 -5.381 -23.106 1.00 97.12 113 THR A CA 1
ATOM 884 C C . THR A 1 113 ? 8.816 -6.026 -23.352 1.00 97.12 113 THR A C 1
ATOM 886 O O . THR A 1 113 ? 7.834 -5.594 -22.763 1.00 97.12 113 THR A O 1
ATOM 889 N N . CYS A 1 114 ? 8.734 -7.093 -24.150 1.00 97.00 114 CYS A N 1
ATOM 890 C CA . CYS A 1 114 ? 7.475 -7.791 -24.423 1.00 97.00 114 CYS A CA 1
ATOM 891 C C . CYS A 1 114 ? 6.847 -8.392 -23.159 1.00 97.00 114 CYS A C 1
ATOM 893 O O . CYS A 1 114 ? 5.635 -8.277 -22.979 1.00 97.00 114 CYS A O 1
ATOM 895 N N . ILE A 1 115 ? 7.651 -8.993 -22.275 1.00 97.06 115 ILE A N 1
ATOM 896 C CA . ILE A 1 115 ? 7.166 -9.518 -20.990 1.00 97.06 115 ILE A CA 1
ATOM 897 C C . ILE A 1 115 ? 6.597 -8.379 -20.143 1.00 97.06 115 ILE A C 1
ATOM 899 O O . ILE A 1 115 ? 5.467 -8.481 -19.674 1.00 97.06 115 ILE A O 1
ATOM 903 N N . ALA A 1 116 ? 7.335 -7.275 -20.000 1.00 96.81 116 ALA A N 1
ATOM 904 C CA . ALA A 1 116 ? 6.869 -6.121 -19.239 1.00 96.81 116 ALA A CA 1
ATOM 905 C C . ALA A 1 116 ? 5.566 -5.552 -19.815 1.00 96.81 116 ALA A C 1
ATOM 907 O O . ALA A 1 116 ? 4.597 -5.410 -19.080 1.00 96.81 116 ALA A O 1
ATOM 908 N N . LEU A 1 117 ? 5.495 -5.313 -21.127 1.00 96.12 117 LEU A N 1
ATOM 909 C CA . LEU A 1 117 ? 4.292 -4.789 -21.783 1.00 96.12 117 LEU A CA 1
ATOM 910 C C . LEU A 1 117 ? 3.073 -5.694 -21.582 1.00 96.12 117 LEU A C 1
ATOM 912 O O . LEU A 1 117 ? 1.983 -5.196 -21.309 1.00 96.12 117 LEU A O 1
ATOM 916 N N . SER A 1 118 ? 3.268 -7.011 -21.674 1.00 95.56 118 SER A N 1
ATOM 917 C CA . SER A 1 118 ? 2.200 -7.991 -21.453 1.00 95.56 118 SER A CA 1
ATOM 918 C C . SER A 1 118 ? 1.702 -7.946 -20.008 1.00 95.56 118 SER A C 1
ATOM 920 O O . SER A 1 118 ? 0.495 -7.913 -19.778 1.00 95.56 118 SER A O 1
ATOM 922 N N . SER A 1 119 ? 2.620 -7.877 -19.038 1.00 95.25 119 SER A N 1
ATOM 923 C CA . SER A 1 119 ? 2.281 -7.740 -17.620 1.00 95.25 119 SER A CA 1
ATOM 924 C C . SER A 1 119 ? 1.546 -6.433 -17.330 1.00 95.25 119 SER A C 1
ATOM 926 O O . SER A 1 119 ? 0.511 -6.460 -16.676 1.00 95.25 119 SER A O 1
ATOM 928 N N . LEU A 1 120 ? 2.031 -5.296 -17.838 1.00 95.31 120 LEU A N 1
ATOM 929 C CA . LEU A 1 120 ? 1.389 -3.997 -17.613 1.00 95.31 120 LEU A CA 1
ATOM 930 C C . LEU A 1 120 ? -0.011 -3.946 -18.223 1.00 95.31 120 LEU A C 1
ATOM 932 O O . LEU A 1 120 ? -0.938 -3.458 -17.587 1.00 95.31 120 LEU A O 1
ATOM 936 N N . TRP A 1 121 ? -0.179 -4.485 -19.432 1.00 92.75 121 TRP A N 1
ATOM 937 C CA . TRP A 1 121 ? -1.487 -4.557 -20.074 1.00 92.75 121 TRP A CA 1
ATOM 938 C C . TRP A 1 121 ? -2.467 -5.401 -19.258 1.00 92.75 121 TRP A C 1
ATOM 940 O O . TRP A 1 121 ? -3.594 -4.970 -19.023 1.00 92.75 121 TRP A O 1
ATOM 950 N N . LEU A 1 122 ? -2.024 -6.575 -18.795 1.00 93.06 122 LEU A N 1
ATOM 951 C CA . LEU A 1 122 ? -2.849 -7.477 -17.998 1.00 93.06 122 LEU A CA 1
ATOM 952 C C . LEU A 1 122 ? -3.229 -6.862 -16.645 1.00 93.06 122 LEU A C 1
ATOM 954 O O . LEU A 1 122 ? -4.376 -6.978 -16.233 1.00 93.06 122 LEU A O 1
ATOM 958 N N . LEU A 1 123 ? -2.286 -6.204 -15.967 1.00 92.19 123 LEU A N 1
ATOM 959 C CA . LEU A 1 123 ? -2.516 -5.611 -14.648 1.00 92.19 123 LEU A CA 1
ATOM 960 C C . LEU A 1 123 ? -3.381 -4.348 -14.719 1.00 92.19 123 LEU A C 1
ATOM 962 O O . LEU A 1 123 ? -4.211 -4.137 -13.842 1.00 92.19 123 LEU A O 1
ATOM 966 N N . SER A 1 124 ? -3.244 -3.525 -15.762 1.00 89.81 124 SER A N 1
ATOM 967 C CA . SER A 1 124 ? -4.027 -2.287 -15.905 1.00 89.81 124 SER A CA 1
ATOM 968 C C . SER A 1 124 ? -5.488 -2.504 -16.293 1.00 89.81 124 SER A C 1
ATOM 970 O O . SER A 1 124 ? -6.277 -1.561 -16.222 1.00 89.81 124 SER A O 1
ATOM 972 N N . LYS A 1 125 ? -5.869 -3.704 -16.739 1.00 84.06 125 LYS A N 1
ATOM 973 C CA . LYS A 1 125 ? -7.258 -4.020 -17.071 1.00 84.06 125 LYS A CA 1
ATOM 974 C C . LYS A 1 125 ? -7.912 -4.758 -15.915 1.00 84.06 125 LYS A C 1
ATOM 976 O O . LYS A 1 125 ? -7.518 -5.857 -15.548 1.00 84.06 125 LYS A O 1
ATOM 981 N N . GLU A 1 126 ? -8.962 -4.156 -15.383 1.00 76.25 126 GLU A N 1
ATOM 982 C CA . GLU A 1 126 ? -9.884 -4.835 -14.488 1.00 76.25 126 GLU A CA 1
ATOM 983 C C . GLU A 1 126 ? -10.650 -5.926 -15.262 1.00 76.25 126 GLU A C 1
ATOM 985 O O . GLU A 1 126 ? -11.221 -5.673 -16.326 1.00 76.25 126 GLU A O 1
ATOM 990 N N . ALA A 1 127 ? -10.595 -7.168 -14.774 1.00 68.88 127 ALA A N 1
ATOM 991 C CA . ALA A 1 127 ? -11.16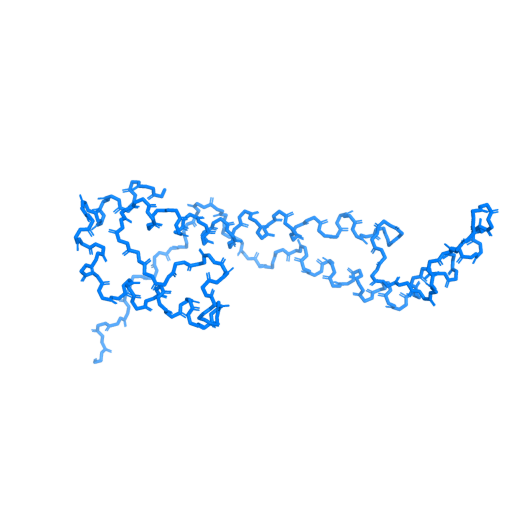8 -8.328 -15.454 1.00 68.88 127 ALA A CA 1
ATOM 992 C C . ALA A 1 127 ? -12.620 -8.585 -15.017 1.00 68.88 127 ALA A C 1
ATOM 994 O O . ALA A 1 127 ? -12.908 -8.628 -13.823 1.00 68.88 127 ALA A O 1
ATOM 995 N N . GLY A 1 128 ? -13.514 -8.840 -15.979 1.00 72.69 128 GLY A N 1
ATOM 996 C CA . GLY A 1 128 ? -14.914 -9.204 -15.715 1.00 72.69 128 GLY A CA 1
ATOM 997 C C . GLY A 1 128 ? -15.796 -8.038 -15.254 1.00 72.69 128 GLY A C 1
ATOM 998 O O . GLY A 1 128 ? -15.460 -6.873 -15.472 1.00 72.69 128 GLY A O 1
ATOM 999 N N . ASP A 1 129 ? -16.936 -8.366 -14.638 1.00 77.12 129 ASP A N 1
ATOM 1000 C CA . ASP A 1 129 ? -17.901 -7.381 -14.138 1.00 77.12 129 ASP A CA 1
ATOM 1001 C C . ASP A 1 129 ? -17.323 -6.591 -12.960 1.00 77.12 129 ASP A C 1
ATOM 1003 O O . ASP A 1 129 ? -16.937 -7.163 -11.937 1.00 77.12 129 ASP A O 1
ATOM 1007 N N . GLN A 1 130 ? -17.293 -5.266 -13.105 1.00 73.44 130 GLN A N 1
ATOM 1008 C CA . GLN A 1 130 ? -16.766 -4.357 -12.092 1.00 73.44 130 GLN A CA 1
ATOM 1009 C C . GLN A 1 130 ? -17.855 -3.855 -11.153 1.00 73.44 130 GLN A C 1
ATOM 1011 O O . GLN A 1 130 ? -18.998 -3.636 -11.555 1.00 73.44 130 GLN A O 1
ATOM 1016 N N . VAL A 1 131 ? -17.469 -3.641 -9.896 1.00 76.25 131 VAL A N 1
ATOM 1017 C CA . VAL A 1 131 ? -18.296 -2.992 -8.877 1.00 76.25 131 VAL A CA 1
ATOM 1018 C C . VAL A 1 131 ? -17.588 -1.708 -8.478 1.00 76.25 131 VAL A C 1
ATOM 1020 O O . VAL A 1 131 ? -16.495 -1.747 -7.911 1.00 76.25 131 VAL A O 1
ATOM 1023 N N . SER A 1 132 ? -18.196 -0.569 -8.800 1.00 78.56 132 SER A N 1
ATOM 1024 C CA . SER A 1 132 ? -17.568 0.734 -8.590 1.00 78.56 132 SER A CA 1
ATOM 1025 C C . SER A 1 132 ? -17.514 1.097 -7.105 1.00 78.56 132 SER A C 1
ATOM 1027 O O . SER A 1 132 ? -18.304 0.619 -6.288 1.00 78.56 132 SER A O 1
ATOM 1029 N N . GLY A 1 133 ? -16.606 2.005 -6.735 1.00 66.50 133 GLY A N 1
ATOM 1030 C CA . GLY A 1 133 ? -16.521 2.524 -5.370 1.00 66.50 133 GLY A CA 1
ATOM 1031 C C . GLY A 1 133 ? -17.851 3.135 -4.907 1.00 66.50 133 GLY A C 1
ATOM 1032 O O . GLY A 1 133 ? -18.283 4.155 -5.434 1.00 66.50 133 GLY A O 1
ATOM 1033 N N . GLY A 1 134 ? -18.487 2.512 -3.910 1.00 68.06 134 GLY A N 1
ATOM 1034 C CA . GLY A 1 134 ? -19.799 2.911 -3.380 1.00 68.06 134 GLY A CA 1
ATOM 1035 C C . GLY A 1 134 ? -20.953 1.988 -3.785 1.00 68.06 134 GLY A C 1
ATOM 1036 O O . GLY A 1 134 ? -22.011 2.036 -3.157 1.00 68.06 134 GLY A O 1
ATOM 1037 N N . GLU A 1 135 ? -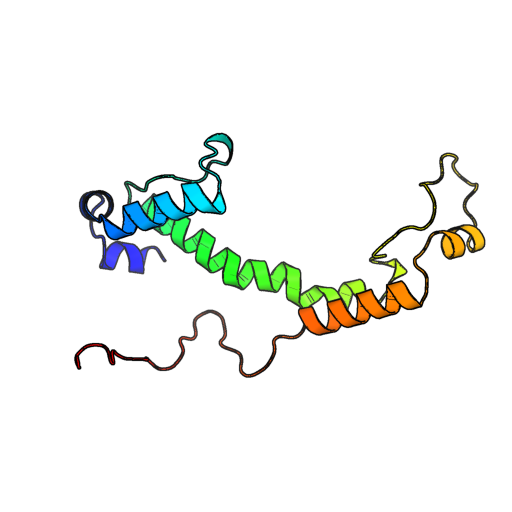20.746 1.106 -4.761 1.00 70.06 135 GLU A N 1
ATOM 1038 C CA . GLU A 1 135 ? -21.687 0.044 -5.108 1.00 70.06 135 GLU A CA 1
ATOM 1039 C C . GLU A 1 135 ? -21.428 -1.188 -4.231 1.00 70.06 135 GLU A C 1
ATOM 1041 O O . GLU A 1 135 ? -20.292 -1.537 -3.912 1.00 70.06 135 GLU A O 1
ATOM 1046 N N . THR A 1 136 ? -22.499 -1.855 -3.800 1.00 64.06 136 THR A N 1
ATOM 1047 C CA . THR A 1 136 ? -22.404 -3.127 -3.070 1.00 64.06 136 THR A CA 1
ATOM 1048 C C . THR A 1 136 ? -23.044 -4.211 -3.919 1.00 64.06 136 THR A C 1
ATOM 1050 O O . THR A 1 136 ? -24.114 -3.993 -4.490 1.00 64.06 136 THR A O 1
ATOM 1053 N N . GLN A 1 137 ? -22.405 -5.382 -4.014 1.00 55.06 137 GLN A N 1
ATOM 1054 C CA . GLN A 1 137 ? -23.048 -6.537 -4.643 1.00 55.06 137 GLN A CA 1
ATOM 1055 C C . GLN A 1 137 ? -24.390 -6.840 -3.948 1.00 55.06 137 GLN A C 1
ATOM 1057 O O . GLN A 1 137 ? -24.524 -6.595 -2.740 1.00 55.06 137 GLN A O 1
ATOM 1062 N N . PRO A 1 138 ? -25.382 -7.408 -4.662 1.00 50.22 138 PRO A N 1
ATOM 1063 C CA . PRO A 1 138 ? -26.636 -7.836 -4.054 1.00 50.22 138 PRO A CA 1
ATOM 1064 C C . PRO A 1 138 ? -26.368 -8.721 -2.830 1.00 50.22 138 PRO A C 1
ATOM 1066 O O . PRO A 1 138 ? -25.536 -9.626 -2.878 1.00 50.22 138 PRO A O 1
ATOM 1069 N N . ARG A 1 139 ? -27.053 -8.434 -1.713 1.00 46.25 139 ARG A N 1
ATOM 1070 C CA . ARG A 1 139 ? -26.836 -9.094 -0.413 1.00 46.25 139 ARG A CA 1
ATOM 1071 C C . ARG A 1 139 ? -26.769 -10.624 -0.555 1.00 46.25 139 ARG A C 1
ATOM 1073 O O . ARG A 1 139 ? -27.805 -11.250 -0.762 1.00 46.25 139 ARG A O 1
ATOM 1080 N N . ARG A 1 140 ? -25.617 -11.236 -0.256 1.00 47.81 140 ARG A N 1
ATOM 1081 C CA . ARG A 1 140 ? -25.574 -12.613 0.273 1.00 47.81 140 ARG A CA 1
ATOM 1082 C C . ARG A 1 140 ? -26.068 -12.577 1.720 1.00 47.81 140 ARG A C 1
ATOM 1084 O O . ARG A 1 140 ? -25.292 -12.396 2.655 1.00 47.81 140 ARG A O 1
ATOM 1091 N N . ARG A 1 141 ? -27.387 -12.620 1.917 1.00 40.75 141 ARG A N 1
ATOM 1092 C CA . ARG A 1 141 ? -27.996 -12.636 3.253 1.00 40.75 141 ARG A CA 1
ATOM 1093 C C . ARG A 1 141 ? -28.015 -14.091 3.762 1.00 40.75 141 ARG A C 1
ATOM 1095 O O . ARG A 1 141 ? -28.867 -14.845 3.335 1.00 40.75 141 ARG A O 1
ATOM 1102 N N . LYS A 1 142 ? -27.054 -14.417 4.641 1.00 40.38 142 LYS A N 1
ATOM 1103 C CA . LYS A 1 142 ? -26.959 -15.552 5.594 1.00 40.38 142 LYS A CA 1
ATOM 1104 C C . LYS A 1 142 ? -27.563 -16.917 5.182 1.00 40.38 142 LYS A C 1
ATOM 1106 O O . LYS A 1 142 ? -28.728 -17.164 5.459 1.00 40.38 142 LYS A O 1
ATOM 1111 N N . ASP A 1 143 ? -26.704 -17.844 4.748 1.00 37.22 143 ASP A N 1
ATOM 1112 C CA . ASP A 1 143 ? -26.987 -19.296 4.678 1.00 37.22 143 ASP A CA 1
ATOM 1113 C C . ASP A 1 143 ? -26.351 -20.087 5.846 1.00 37.22 143 ASP A C 1
ATOM 1115 O O . ASP A 1 143 ? -26.050 -21.267 5.709 1.00 37.22 143 ASP A O 1
ATOM 1119 N N . TRP A 1 144 ? -26.085 -19.459 7.000 1.00 42.28 144 TRP A N 1
ATOM 1120 C CA . TRP A 1 144 ? -25.399 -20.136 8.117 1.00 42.28 144 TRP A CA 1
ATOM 1121 C C . TRP A 1 144 ? -26.306 -20.657 9.244 1.00 42.28 144 TRP A C 1
ATOM 1123 O O . TRP A 1 144 ? -25.791 -21.146 10.240 1.00 42.28 144 TRP A O 1
ATOM 1133 N N . GLU A 1 145 ? -27.635 -20.635 9.097 1.00 38.44 145 GLU A N 1
ATOM 1134 C CA . GLU A 1 145 ? -28.570 -21.221 10.084 1.00 38.44 145 GLU A CA 1
ATOM 1135 C C . GLU A 1 145 ? -29.162 -22.580 9.658 1.00 38.44 145 GLU A C 1
ATOM 1137 O O . GLU A 1 145 ? -30.314 -22.875 9.963 1.00 38.44 145 GLU A O 1
ATOM 1142 N N . LEU A 1 146 ? -28.395 -23.434 8.969 1.00 41.09 146 LEU A N 1
ATOM 1143 C CA . LEU A 1 146 ? -28.764 -24.842 8.751 1.00 41.09 146 LEU A CA 1
ATOM 1144 C C . LEU A 1 146 ? -27.535 -25.768 8.790 1.00 41.09 146 LEU A C 1
ATOM 1146 O O . LEU A 1 146 ? -27.114 -26.269 7.754 1.00 41.09 146 LEU A O 1
ATOM 1150 N N . THR A 1 147 ? -26.998 -25.998 9.990 1.00 46.72 147 THR A N 1
ATOM 1151 C CA . THR A 1 147 ? -26.444 -27.286 10.469 1.00 46.72 147 THR A CA 1
ATOM 1152 C C . THR A 1 147 ? -26.272 -27.221 11.975 1.00 46.72 147 THR A C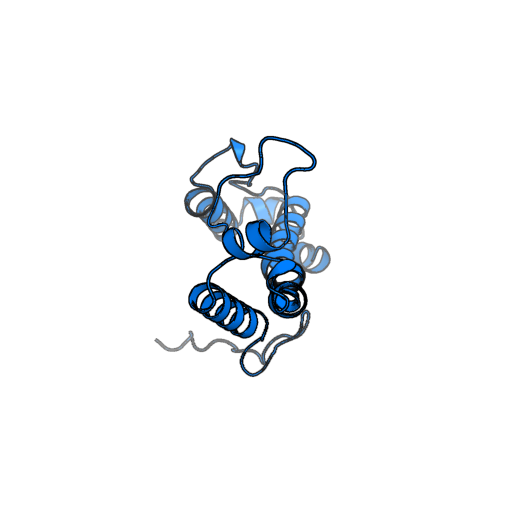 1
ATOM 1154 O O . THR A 1 147 ? -25.625 -26.249 12.424 1.00 46.72 147 THR A O 1
#

Secondary structure (DSSP, 8-state):
-HHHHHHH-SSHHHHHT-HHHHHHHHHIIIIISTT-GGG---S---SHHHHHHHHHHHHHIIIIIHHHHHTTHHHHHSSGGGS-S--SSPPPSSTT---HHHHHHHSPPHHHHHHHHHHHHHHHSPPSS---TT---S------S--

InterPro domains:
  IPR000907 Lipoxygenase [PTHR11771] (3-143)
  IPR013819 Lipoxygenase, C-terminal [PF00305] (3-125)
  IPR013819 Lipoxygenase, C-terminal [PS51393] (1-147)
  IPR036226 Lipoxigenase, C-terminal domain superfamily [SSF48484] (3-136)

Foldseek 3Di:
DLVVLCVQDVWQVCQVPPPVNLVVQLCCCCPVVVVDVVVVRDSGDRGSVRVVVVVCVVLCCVAVVLLVVQQCQLVQPVPCVSPAPFFQDDDDPDPPPDDPVNVVNTGDDPVSSVVSNVVSVVRNDDDDDDAHVPGDDDDPPDPPPDD

Organism: NCBI:txid8663

Radius of gyration: 23.81 Å; chains: 1; bounding box: 60×42×55 Å